Protein AF-A0AAW3RFW6-F1 (afdb_monomer)

Secondary structure (DSSP, 8-state):
--TTHHHHHTT--PPPHHHHHHHHHHHHHHHHH--SEEEEETTEEEEE-TTTTHHHHHTT--TT--HHHHHHHHHHHH-----HHHHHHHHHHHHHHT-

Foldseek 3Di:
DPPCVVVVVVVDDDQDPVNVVVVVVLVVVLVVVVAPDWFQDVNHTDHDHLCRCVVVLVVLDDPPDDLVVSLVCCCVPVVRVDDSVSSVVSNVVVVVVVD

Structure (mmCIF, N/CA/C/O backbone):
data_AF-A0AAW3RFW6-F1
#
_entry.id   AF-A0AAW3RFW6-F1
#
loop_
_atom_site.group_PDB
_atom_site.id
_atom_site.type_symbol
_atom_site.label_atom_id
_atom_site.label_alt_id
_atom_site.label_comp_id
_atom_site.label_asym_id
_atom_site.label_entity_id
_atom_site.label_seq_id
_atom_site.pdbx_PDB_ins_code
_atom_site.Cartn_x
_atom_site.Cartn_y
_atom_site.Cartn_z
_atom_site.occupancy
_atom_site.B_iso_or_equiv
_atom_site.auth_seq_id
_atom_site.auth_comp_id
_atom_site.auth_asym_id
_atom_site.auth_atom_id
_atom_site.pdbx_PDB_model_num
ATOM 1 N N . MET A 1 1 ? 20.278 17.531 -2.411 1.00 54.00 1 MET A N 1
ATOM 2 C CA . MET A 1 1 ? 20.162 16.151 -2.923 1.00 54.00 1 MET A CA 1
ATOM 3 C C . MET A 1 1 ? 20.879 15.243 -1.944 1.00 54.00 1 MET A C 1
ATOM 5 O O . MET A 1 1 ? 21.979 15.627 -1.555 1.00 54.00 1 MET A O 1
ATOM 9 N N . PRO A 1 2 ? 20.286 14.132 -1.477 1.00 55.59 2 PRO A N 1
ATOM 10 C CA . PRO A 1 2 ? 21.014 13.182 -0.640 1.00 55.59 2 PRO A CA 1
ATOM 11 C C . PRO A 1 2 ? 22.269 12.739 -1.396 1.00 55.59 2 PRO A C 1
ATOM 13 O O . PRO A 1 2 ? 22.187 12.476 -2.597 1.00 55.59 2 PRO A O 1
ATOM 16 N N . ALA A 1 3 ? 23.420 12.707 -0.724 1.00 58.91 3 ALA A N 1
ATOM 17 C CA . ALA A 1 3 ? 24.716 12.392 -1.333 1.00 58.91 3 ALA A CA 1
ATOM 18 C C . ALA A 1 3 ? 24.749 11.012 -2.035 1.00 58.91 3 ALA A C 1
ATOM 20 O O . ALA A 1 3 ? 25.608 10.769 -2.878 1.00 58.91 3 ALA A O 1
ATOM 21 N N . ASP A 1 4 ? 23.774 10.150 -1.747 1.00 72.69 4 ASP A N 1
ATOM 22 C CA . ASP A 1 4 ? 23.701 8.767 -2.211 1.00 72.69 4 ASP A CA 1
ATOM 23 C C . ASP A 1 4 ? 23.276 8.584 -3.673 1.00 72.69 4 ASP A C 1
ATOM 25 O O . ASP A 1 4 ? 23.674 7.605 -4.301 1.00 72.69 4 ASP A O 1
ATOM 29 N N . ILE A 1 5 ? 22.500 9.504 -4.262 1.00 76.00 5 ILE A N 1
ATOM 30 C CA . ILE A 1 5 ? 21.967 9.286 -5.625 1.00 76.00 5 ILE A CA 1
ATOM 31 C C . ILE A 1 5 ? 23.108 9.215 -6.649 1.00 76.00 5 ILE A C 1
ATOM 33 O O . ILE A 1 5 ? 23.081 8.375 -7.543 1.00 76.00 5 ILE A O 1
ATOM 37 N N . ALA A 1 6 ? 24.146 10.041 -6.491 1.00 83.12 6 ALA A N 1
ATOM 38 C CA . ALA A 1 6 ? 25.303 10.035 -7.386 1.00 83.12 6 ALA A CA 1
ATOM 39 C C . ALA A 1 6 ? 26.071 8.702 -7.352 1.00 83.12 6 ALA A C 1
ATOM 41 O O . ALA A 1 6 ? 26.590 8.281 -8.382 1.00 83.12 6 ALA A O 1
ATOM 42 N N . HIS A 1 7 ? 26.114 8.027 -6.198 1.00 83.69 7 HIS A N 1
ATOM 43 C CA . HIS A 1 7 ? 26.727 6.707 -6.066 1.00 83.69 7 HIS A CA 1
ATOM 44 C C . HIS A 1 7 ? 25.887 5.625 -6.758 1.00 83.69 7 HIS A C 1
ATOM 46 O O . HIS A 1 7 ? 26.424 4.838 -7.531 1.00 83.69 7 HIS A O 1
ATOM 52 N N . TYR A 1 8 ? 24.564 5.628 -6.565 1.00 81.12 8 TYR A N 1
ATOM 53 C CA . TYR A 1 8 ? 23.679 4.660 -7.223 1.00 81.12 8 TYR A CA 1
ATOM 54 C C . TYR A 1 8 ? 23.605 4.840 -8.741 1.00 81.12 8 TYR A C 1
ATOM 56 O O . TYR A 1 8 ? 23.522 3.853 -9.464 1.00 81.12 8 TYR A O 1
ATOM 64 N N . LEU A 1 9 ? 23.691 6.074 -9.246 1.00 85.56 9 LEU A N 1
ATOM 65 C CA . LEU A 1 9 ? 23.714 6.332 -10.689 1.00 85.56 9 LEU A CA 1
ATOM 66 C C . LEU A 1 9 ? 24.935 5.711 -11.381 1.00 85.56 9 LEU A C 1
ATOM 68 O O . LEU A 1 9 ? 24.838 5.347 -12.546 1.00 85.56 9 LEU A O 1
ATOM 72 N N . GLN A 1 10 ? 26.060 5.537 -10.677 1.00 88.69 10 GLN A N 1
ATOM 73 C CA . GLN A 1 10 ? 27.229 4.829 -11.221 1.00 88.69 10 GLN A CA 1
ATOM 74 C C . GLN A 1 10 ? 26.986 3.323 -11.391 1.00 88.69 10 GLN A C 1
ATOM 76 O O . GLN A 1 10 ? 27.695 2.679 -12.158 1.00 88.69 10 GLN A O 1
ATOM 81 N N . LEU A 1 11 ? 26.006 2.764 -10.675 1.00 88.38 11 LEU A N 1
ATOM 82 C CA . LEU A 1 11 ? 25.594 1.362 -10.768 1.00 88.38 11 LEU A CA 1
ATOM 83 C C . LEU A 1 11 ? 24.439 1.156 -11.757 1.00 88.38 11 LEU A C 1
ATOM 85 O O . LEU A 1 11 ? 24.034 0.016 -11.978 1.00 88.38 11 LEU A O 1
ATOM 89 N N . ALA A 1 12 ? 23.881 2.234 -12.318 1.00 89.00 12 ALA A N 1
ATOM 90 C CA . ALA A 1 12 ? 22.782 2.140 -13.264 1.00 89.00 12 ALA A CA 1
ATOM 91 C C . ALA A 1 12 ? 23.237 1.408 -14.532 1.00 89.00 12 ALA A C 1
ATOM 93 O O . ALA A 1 12 ? 24.320 1.659 -15.063 1.00 89.00 12 ALA A O 1
ATOM 94 N N . GLN A 1 13 ? 22.390 0.507 -15.012 1.00 89.12 13 GLN A N 1
ATOM 95 C CA . GLN A 1 13 ? 22.587 -0.216 -16.258 1.00 89.12 13 GLN A CA 1
ATOM 96 C C . GLN A 1 13 ? 21.417 0.083 -17.184 1.00 89.12 13 GLN A C 1
ATOM 98 O O . GLN A 1 13 ? 20.282 0.244 -16.725 1.00 89.12 13 GLN A O 1
ATOM 103 N N . ASP A 1 14 ? 21.704 0.160 -18.480 1.00 91.06 14 ASP A N 1
ATOM 104 C CA . ASP A 1 14 ? 20.655 0.251 -19.484 1.00 91.06 14 ASP A CA 1
ATOM 105 C C . ASP A 1 14 ? 19.852 -1.050 -19.489 1.00 91.06 14 ASP A C 1
ATOM 107 O O . ASP A 1 14 ? 20.412 -2.145 -19.546 1.00 91.06 14 ASP A O 1
ATOM 111 N N . VAL A 1 15 ? 18.530 -0.915 -19.442 1.00 90.38 15 VAL A N 1
ATOM 112 C CA . VAL A 1 15 ? 17.612 -2.047 -19.569 1.00 90.38 15 VAL A CA 1
ATOM 113 C C . VAL A 1 15 ? 17.541 -2.420 -21.046 1.00 90.38 15 VAL A C 1
ATOM 115 O O . VAL A 1 15 ? 17.173 -1.585 -21.879 1.00 90.38 15 VAL A O 1
ATOM 118 N N . SER A 1 16 ? 17.885 -3.660 -21.384 1.00 95.81 16 SER A N 1
ATOM 119 C CA . SER A 1 16 ? 17.853 -4.152 -22.764 1.00 95.81 16 SER A CA 1
ATOM 120 C C . SER A 1 16 ? 16.434 -4.132 -23.348 1.00 95.81 16 SER A C 1
ATOM 122 O O . SER A 1 16 ? 15.440 -4.146 -22.622 1.00 95.81 16 SER A O 1
ATOM 124 N N . GLU A 1 17 ? 16.308 -4.137 -24.679 1.00 96.38 17 GLU A N 1
ATOM 125 C CA . GLU A 1 17 ? 14.989 -4.200 -25.332 1.00 96.38 17 GLU A CA 1
ATOM 126 C C . GLU A 1 17 ? 14.191 -5.453 -24.931 1.00 96.38 17 GLU A C 1
ATOM 128 O O . GLU A 1 17 ? 12.965 -5.400 -24.823 1.00 96.38 17 GLU A O 1
ATOM 133 N N . ASP A 1 18 ? 14.871 -6.578 -24.693 1.00 96.25 18 ASP A N 1
ATOM 134 C CA . ASP A 1 18 ? 14.242 -7.819 -24.235 1.00 96.25 18 ASP A CA 1
ATOM 135 C C . ASP A 1 18 ? 13.672 -7.685 -22.821 1.00 96.25 18 ASP A C 1
ATOM 137 O O . ASP A 1 18 ? 12.521 -8.060 -22.590 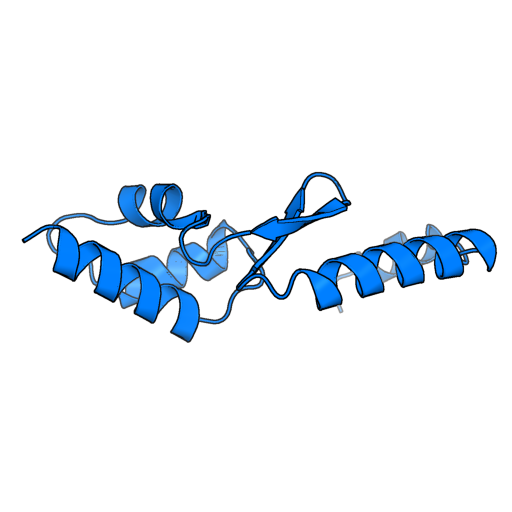1.00 96.25 18 ASP A O 1
ATOM 141 N N . GLU A 1 19 ? 14.425 -7.087 -21.897 1.00 93.56 19 GLU A N 1
ATOM 142 C CA . GLU A 1 19 ? 13.953 -6.811 -20.536 1.00 93.56 19 GLU A CA 1
ATOM 143 C C . GLU A 1 19 ? 12.801 -5.799 -20.535 1.00 93.56 19 GLU A C 1
ATOM 145 O O . GLU A 1 19 ? 11.792 -6.004 -19.859 1.00 93.56 19 GLU A O 1
ATOM 150 N N . GLN A 1 20 ? 12.887 -4.743 -21.352 1.00 94.62 20 GLN A N 1
ATOM 151 C CA . GLN A 1 20 ? 11.789 -3.786 -21.519 1.00 94.62 20 GLN A CA 1
ATOM 152 C C . GLN A 1 20 ? 10.514 -4.470 -22.033 1.00 94.62 20 GLN A C 1
ATOM 154 O O . GLN A 1 20 ? 9.420 -4.204 -21.527 1.00 94.62 20 GLN A O 1
ATOM 159 N N . ARG A 1 21 ? 10.635 -5.376 -23.016 1.00 96.62 21 ARG A N 1
ATOM 160 C CA . ARG A 1 21 ? 9.502 -6.164 -23.527 1.00 96.62 21 ARG A CA 1
ATOM 161 C C . ARG A 1 21 ? 8.924 -7.084 -22.459 1.00 96.62 21 ARG A C 1
ATOM 163 O O . ARG A 1 21 ? 7.704 -7.116 -22.308 1.00 96.62 21 ARG A O 1
ATOM 170 N N . ALA A 1 22 ? 9.769 -7.791 -21.711 1.00 93.38 22 ALA A N 1
ATOM 171 C CA . ALA A 1 22 ? 9.333 -8.663 -20.624 1.00 93.38 22 ALA A CA 1
ATOM 172 C C . ALA A 1 22 ? 8.518 -7.884 -19.577 1.00 93.38 22 ALA A C 1
ATOM 174 O O . ALA A 1 22 ? 7.373 -8.244 -19.303 1.00 93.38 22 ALA A O 1
ATOM 175 N N . HIS A 1 23 ? 9.038 -6.750 -19.098 1.00 91.31 23 HIS A N 1
ATOM 176 C CA . HIS A 1 23 ? 8.321 -5.887 -18.157 1.00 91.31 23 HIS A CA 1
ATOM 177 C C . HIS A 1 23 ? 7.039 -5.285 -18.743 1.00 91.31 23 HIS A C 1
ATOM 179 O O . HIS A 1 23 ? 6.053 -5.114 -18.026 1.00 91.31 23 HIS A O 1
ATOM 185 N N . SER A 1 24 ? 7.008 -4.988 -20.046 1.00 94.44 24 SER A N 1
ATOM 186 C CA . SER A 1 24 ? 5.782 -4.540 -20.714 1.00 94.44 24 SER A CA 1
ATOM 187 C C . SER A 1 24 ? 4.691 -5.611 -20.662 1.00 94.44 24 SER A C 1
ATOM 189 O O . SER A 1 24 ? 3.543 -5.293 -20.349 1.00 94.44 24 SER A O 1
ATOM 191 N N . TYR A 1 25 ? 5.034 -6.878 -20.911 1.00 95.19 25 TYR A N 1
ATOM 192 C CA . TYR A 1 25 ? 4.078 -7.983 -20.817 1.00 95.19 25 TYR A CA 1
ATOM 193 C C . TYR A 1 25 ? 3.609 -8.231 -19.383 1.00 95.19 25 TYR A C 1
ATOM 195 O O . TYR A 1 25 ? 2.409 -8.396 -19.166 1.00 95.19 25 TYR A O 1
ATOM 203 N N . GLU A 1 26 ? 4.518 -8.193 -18.404 1.00 93.44 26 GLU A N 1
ATOM 204 C CA . GLU A 1 26 ? 4.164 -8.275 -16.980 1.00 93.44 26 GLU A CA 1
ATOM 205 C C . GLU A 1 26 ? 3.176 -7.165 -16.599 1.00 93.44 26 GLU A C 1
ATOM 207 O O . GLU A 1 26 ? 2.128 -7.426 -16.007 1.00 93.44 26 GLU A O 1
ATOM 212 N N . TRP A 1 27 ? 3.458 -5.924 -17.006 1.00 94.50 27 TRP A N 1
ATOM 213 C CA . TRP A 1 27 ? 2.572 -4.794 -16.751 1.00 94.50 27 TRP A CA 1
ATOM 214 C C . TRP A 1 27 ? 1.206 -4.956 -17.425 1.00 94.50 27 TRP A C 1
ATOM 216 O O . TRP A 1 27 ? 0.179 -4.699 -16.800 1.00 94.50 27 TRP A O 1
ATOM 226 N N . GLN A 1 28 ? 1.163 -5.411 -18.679 1.00 96.75 28 GLN A N 1
ATOM 227 C CA . GLN A 1 28 ? -0.094 -5.649 -19.394 1.00 96.75 28 GLN A CA 1
ATOM 228 C C . GLN A 1 28 ? -0.946 -6.723 -18.710 1.00 96.75 28 GLN A C 1
ATOM 230 O O . GLN A 1 28 ? -2.148 -6.516 -18.539 1.00 96.75 28 GLN A O 1
ATOM 235 N N . ALA A 1 29 ? -0.339 -7.829 -18.270 1.00 96.38 29 ALA A N 1
ATOM 236 C CA . ALA A 1 29 ? -1.036 -8.875 -17.525 1.00 96.38 29 ALA A CA 1
ATOM 237 C C . ALA A 1 29 ? -1.645 -8.318 -16.230 1.00 96.38 29 ALA A C 1
ATOM 239 O O . ALA A 1 29 ? -2.836 -8.485 -15.971 1.00 96.38 29 ALA A O 1
ATOM 240 N N . LEU A 1 30 ? -0.860 -7.547 -15.477 1.00 96.56 30 LEU A N 1
ATOM 241 C CA . LEU A 1 30 ? -1.323 -6.875 -14.270 1.00 96.56 30 LEU A CA 1
ATOM 242 C C . LEU A 1 30 ? -2.469 -5.898 -14.562 1.00 96.56 30 LEU A C 1
ATOM 244 O O . LEU A 1 30 ? -3.433 -5.850 -13.806 1.00 96.56 30 LEU A O 1
ATOM 248 N N . VAL A 1 31 ? -2.417 -5.113 -15.640 1.00 95.88 31 VAL A N 1
ATOM 249 C CA . VAL A 1 31 ? -3.525 -4.219 -16.029 1.00 95.88 31 VAL A CA 1
ATOM 250 C C . VAL A 1 31 ? -4.805 -5.014 -16.305 1.00 95.88 31 VAL A C 1
ATOM 252 O O . VAL A 1 31 ? -5.869 -4.608 -15.840 1.00 95.88 31 VAL A O 1
ATOM 255 N N . VAL A 1 32 ? -4.707 -6.156 -16.993 1.00 97.56 32 VAL A N 1
ATOM 256 C CA . VAL A 1 32 ? -5.851 -7.042 -17.274 1.00 97.56 32 VAL A CA 1
ATOM 257 C C . VAL A 1 32 ? -6.463 -7.606 -15.990 1.00 97.56 32 VAL A C 1
ATOM 259 O O . VAL A 1 32 ? -7.685 -7.653 -15.871 1.00 97.56 32 VAL A O 1
ATOM 262 N N . GLU A 1 33 ? -5.643 -7.984 -15.007 1.00 97.31 33 GLU A N 1
ATOM 263 C CA . GLU A 1 33 ? -6.122 -8.471 -13.704 1.00 97.31 33 GLU A CA 1
ATOM 264 C C . GLU A 1 33 ? -6.915 -7.411 -12.925 1.00 97.31 33 GLU A C 1
ATOM 266 O O . GLU A 1 33 ? -7.795 -7.755 -12.138 1.00 97.31 33 GLU A O 1
ATOM 271 N N . ASN A 1 34 ? -6.609 -6.123 -13.134 1.00 95.44 34 ASN A N 1
ATOM 272 C CA . ASN A 1 34 ? -7.341 -4.979 -12.580 1.00 95.44 34 ASN A CA 1
ATOM 273 C C . ASN A 1 34 ? -7.592 -5.052 -11.054 1.00 95.44 34 ASN A C 1
ATOM 275 O O . ASN A 1 34 ? -8.602 -4.565 -10.543 1.00 95.44 34 ASN A O 1
ATOM 279 N N . ALA A 1 35 ? -6.676 -5.669 -10.298 1.00 97.06 35 ALA A N 1
ATOM 280 C CA . ALA A 1 35 ? -6.822 -5.758 -8.848 1.00 97.06 35 ALA A CA 1
ATOM 281 C C . ALA A 1 35 ? -6.623 -4.385 -8.169 1.00 97.06 35 ALA A C 1
ATOM 283 O O . ALA A 1 35 ? -5.898 -3.546 -8.713 1.00 97.06 35 ALA A O 1
ATOM 284 N N . PRO A 1 36 ? -7.188 -4.154 -6.969 1.00 95.56 36 PRO A N 1
ATOM 285 C CA . PRO A 1 36 ? -7.125 -2.855 -6.294 1.00 95.56 36 PRO A CA 1
ATOM 286 C C . PRO A 1 36 ? -5.714 -2.361 -5.964 1.00 95.56 36 PRO A C 1
ATOM 288 O O . PRO A 1 36 ? -5.485 -1.154 -5.954 1.00 95.56 36 PRO A O 1
ATOM 291 N N . LEU A 1 37 ? -4.784 -3.272 -5.664 1.00 96.06 37 LEU A N 1
ATOM 292 C CA . LEU A 1 37 ? -3.412 -2.941 -5.295 1.00 96.06 37 LEU A CA 1
ATOM 293 C C . LEU A 1 37 ? -2.395 -3.640 -6.197 1.00 96.06 37 LEU A C 1
ATOM 295 O O . LEU A 1 37 ? -2.638 -4.719 -6.745 1.00 96.06 37 LEU A O 1
ATOM 299 N N . ARG A 1 38 ? -1.223 -3.015 -6.305 1.00 94.62 38 ARG A N 1
ATOM 300 C CA . ARG A 1 38 ? -0.006 -3.594 -6.871 1.00 94.62 38 ARG A CA 1
ATOM 301 C C . ARG A 1 38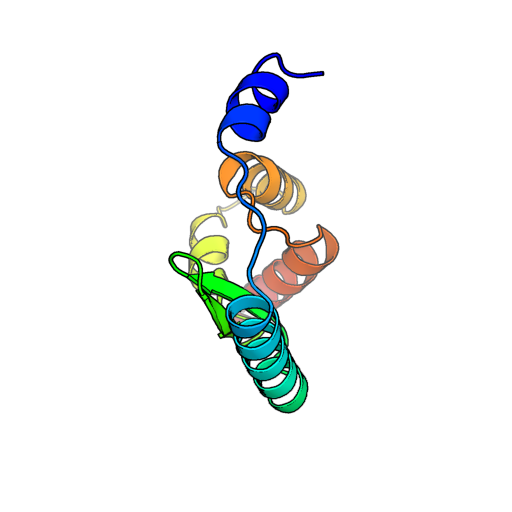 ? 1.072 -3.573 -5.797 1.00 94.62 38 ARG A C 1
ATOM 303 O O . ARG A 1 38 ? 1.419 -2.506 -5.299 1.00 94.62 38 ARG A O 1
ATOM 310 N N . VAL A 1 39 ? 1.553 -4.745 -5.404 1.00 93.81 39 VAL A N 1
ATOM 311 C CA . VAL A 1 39 ? 2.524 -4.906 -4.316 1.00 93.81 39 VAL A CA 1
ATOM 312 C C . VAL A 1 39 ? 3.845 -5.366 -4.903 1.00 93.81 39 VAL A C 1
ATOM 314 O O . VAL A 1 39 ? 3.869 -6.311 -5.682 1.00 93.81 39 VAL A O 1
ATOM 317 N N . ASN A 1 40 ? 4.942 -4.706 -4.535 1.00 90.69 40 ASN A N 1
ATOM 318 C CA . ASN A 1 40 ? 6.276 -5.177 -4.881 1.00 90.69 40 ASN A CA 1
ATOM 319 C C . ASN A 1 40 ? 6.718 -6.233 -3.856 1.00 90.69 40 ASN A C 1
ATOM 321 O O . ASN A 1 40 ? 6.961 -5.909 -2.693 1.00 90.69 40 ASN A O 1
ATOM 325 N N . LEU A 1 41 ? 6.805 -7.489 -4.289 1.00 89.56 41 LEU A N 1
ATOM 326 C CA . LEU A 1 41 ? 7.346 -8.602 -3.520 1.00 89.56 41 LEU A CA 1
ATOM 327 C C . LEU A 1 41 ? 8.678 -9.023 -4.134 1.00 89.56 41 LEU A C 1
ATOM 329 O O . LEU A 1 41 ? 8.715 -9.626 -5.204 1.00 89.56 41 LEU A O 1
ATOM 333 N N . ASN A 1 42 ? 9.776 -8.717 -3.442 1.00 88.06 42 ASN A N 1
ATOM 334 C CA . ASN A 1 42 ? 11.135 -9.079 -3.859 1.00 88.06 42 ASN A CA 1
ATOM 335 C C . ASN A 1 42 ? 11.485 -8.641 -5.296 1.00 88.06 42 ASN A C 1
ATOM 337 O O . ASN A 1 42 ? 12.166 -9.365 -6.013 1.00 88.06 42 ASN A O 1
ATOM 341 N N . GLY A 1 43 ? 11.011 -7.470 -5.726 1.00 85.81 43 GLY A N 1
ATOM 342 C CA . GLY A 1 43 ? 11.228 -6.941 -7.075 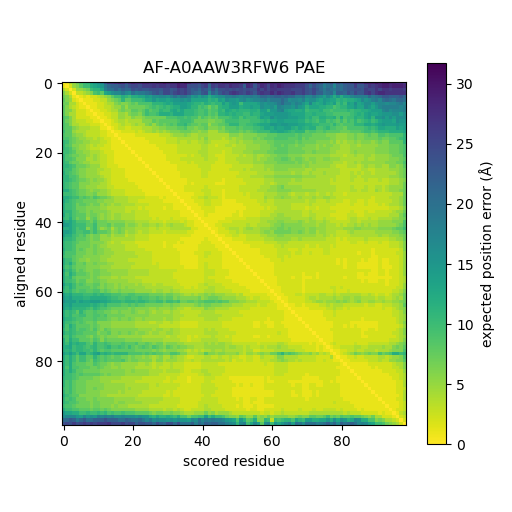1.00 85.81 43 GLY A CA 1
ATOM 343 C C . GLY A 1 43 ? 10.101 -7.246 -8.063 1.00 85.81 43 GLY A C 1
ATOM 344 O O . GLY A 1 43 ? 10.068 -6.639 -9.128 1.00 85.81 43 GLY A O 1
ATOM 345 N N . HIS A 1 44 ? 9.149 -8.114 -7.712 1.00 88.12 44 HIS A N 1
ATOM 346 C CA . HIS A 1 44 ? 8.046 -8.495 -8.592 1.00 88.12 44 HIS A CA 1
ATOM 347 C C . HIS A 1 44 ? 6.754 -7.791 -8.203 1.00 88.12 44 HIS A C 1
ATOM 349 O O . HIS A 1 44 ? 6.326 -7.841 -7.048 1.00 88.12 44 HIS A O 1
ATOM 355 N N . LEU A 1 45 ? 6.107 -7.153 -9.177 1.00 91.44 45 LEU A N 1
ATOM 356 C CA . LEU A 1 45 ? 4.816 -6.521 -8.959 1.00 91.44 45 LEU A CA 1
ATOM 357 C C . LEU A 1 45 ? 3.708 -7.573 -9.042 1.00 91.44 45 LEU A C 1
ATOM 359 O O . LEU A 1 45 ? 3.567 -8.248 -10.056 1.00 91.44 45 LEU A O 1
ATOM 363 N N . VAL A 1 46 ? 2.914 -7.702 -7.983 1.00 94.50 46 VAL A N 1
ATOM 364 C CA . VAL A 1 46 ? 1.797 -8.651 -7.917 1.00 94.50 46 VAL A CA 1
ATOM 365 C C . VAL A 1 46 ? 0.481 -7.931 -7.656 1.00 94.50 46 VAL A C 1
ATOM 367 O O . VAL A 1 46 ? 0.426 -6.945 -6.913 1.00 94.50 46 VAL A O 1
ATOM 370 N N . SER A 1 47 ? -0.593 -8.430 -8.258 1.00 97.06 47 SER A N 1
ATOM 371 C CA . SER A 1 47 ? -1.954 -8.000 -7.949 1.00 97.06 47 SER A CA 1
ATOM 372 C C . SER A 1 47 ? -2.371 -8.458 -6.559 1.00 97.06 47 SER A C 1
ATOM 374 O O . SER A 1 47 ? -2.186 -9.615 -6.186 1.00 97.06 47 SER A O 1
ATOM 376 N N . ALA A 1 48 ? -2.966 -7.547 -5.794 1.00 96.94 48 ALA A N 1
ATOM 377 C CA . ALA A 1 48 ? -3.426 -7.826 -4.444 1.00 96.94 48 ALA A CA 1
ATOM 378 C C . ALA A 1 48 ? -4.801 -7.190 -4.177 1.00 96.94 48 ALA A C 1
ATOM 380 O O . ALA A 1 48 ? -5.125 -6.138 -4.748 1.00 96.94 48 ALA A O 1
ATOM 381 N N . PRO A 1 49 ? -5.623 -7.809 -3.312 1.00 97.31 49 PRO A N 1
ATOM 382 C CA . PRO A 1 49 ? -6.891 -7.230 -2.892 1.00 97.31 49 PRO A CA 1
ATOM 383 C C . PRO A 1 49 ? -6.675 -5.978 -2.028 1.00 97.31 49 PRO A C 1
ATOM 385 O O . PRO A 1 49 ? -5.590 -5.730 -1.500 1.00 97.31 49 PRO A O 1
ATOM 388 N N . ALA A 1 50 ? -7.725 -5.168 -1.878 1.00 96.56 50 ALA A N 1
ATOM 389 C CA . ALA A 1 50 ? -7.652 -3.905 -1.140 1.00 96.56 50 ALA A CA 1
ATOM 390 C C . ALA A 1 50 ? -7.355 -4.080 0.360 1.00 96.56 50 ALA A C 1
ATOM 392 O O . ALA A 1 50 ? -6.958 -3.117 1.003 1.00 96.56 50 ALA A O 1
ATOM 393 N N . ASP A 1 51 ? -7.565 -5.272 0.909 1.00 97.06 51 ASP A N 1
ATOM 394 C CA . ASP A 1 51 ? -7.366 -5.639 2.313 1.00 97.06 51 ASP A CA 1
ATOM 395 C C . ASP A 1 51 ? -6.009 -6.311 2.582 1.00 97.06 51 ASP A C 1
ATOM 397 O O . ASP A 1 51 ? -5.737 -6.725 3.706 1.00 97.06 51 ASP A O 1
ATOM 401 N N . PHE A 1 52 ? -5.123 -6.393 1.584 1.00 96.88 52 PHE A N 1
ATOM 402 C CA . PHE A 1 52 ? -3.848 -7.111 1.684 1.00 96.88 52 PHE A CA 1
ATOM 403 C C . PHE A 1 52 ? -3.007 -6.723 2.916 1.00 96.88 52 PHE A C 1
ATOM 405 O O . PHE A 1 52 ? -2.410 -7.582 3.565 1.00 96.88 52 PHE A O 1
ATOM 412 N N . TYR A 1 53 ? -2.985 -5.435 3.276 1.00 96.06 53 TYR A N 1
ATOM 413 C CA . TYR A 1 53 ? -2.258 -4.936 4.449 1.00 96.06 53 TYR A CA 1
ATOM 414 C C . TYR A 1 53 ? -3.125 -4.774 5.703 1.00 96.06 53 TYR A C 1
ATOM 416 O O . TYR A 1 53 ? -2.631 -4.256 6.706 1.00 96.06 53 TYR A O 1
ATOM 424 N N . ASP A 1 54 ? -4.384 -5.209 5.704 1.00 96.81 54 ASP A N 1
ATOM 425 C CA . ASP A 1 54 ? -5.265 -5.032 6.861 1.00 96.81 54 ASP A CA 1
ATOM 426 C C . ASP A 1 54 ? -4.671 -5.680 8.109 1.00 96.81 54 ASP A C 1
ATOM 428 O O . ASP A 1 54 ? -4.590 -5.028 9.142 1.00 96.81 54 ASP A O 1
ATOM 432 N N . SER A 1 55 ? -4.113 -6.889 8.000 1.00 95.69 55 SER A N 1
ATOM 433 C CA . SER A 1 55 ? -3.452 -7.558 9.134 1.00 95.69 55 SER A CA 1
ATOM 434 C C . SER A 1 55 ? -2.319 -6.730 9.763 1.00 95.69 55 SER A C 1
ATOM 436 O O . SER A 1 55 ? -2.057 -6.833 10.964 1.00 95.69 55 SER A O 1
ATOM 438 N N . LEU A 1 56 ? -1.644 -5.883 8.978 1.00 95.31 56 LEU A N 1
ATOM 439 C CA . LEU A 1 56 ? -0.638 -4.946 9.470 1.00 95.31 56 LEU A CA 1
ATOM 440 C C . LEU A 1 56 ? -1.291 -3.739 10.156 1.00 95.31 5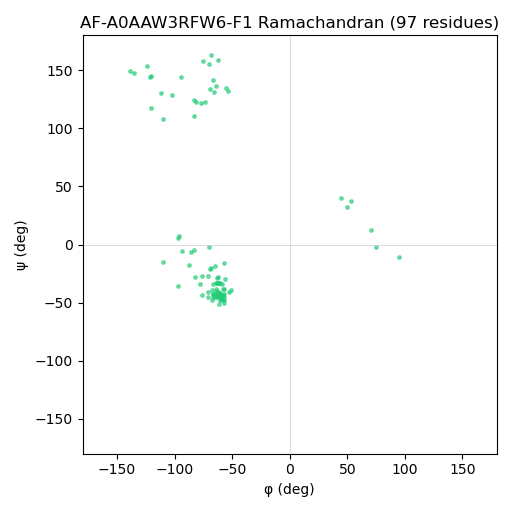6 LEU A C 1
ATOM 442 O O . LEU A 1 56 ? -0.837 -3.348 11.232 1.00 95.31 56 LEU A O 1
ATOM 446 N N . LEU A 1 57 ? -2.353 -3.180 9.567 1.00 95.75 57 LEU A N 1
ATOM 447 C CA . LEU A 1 57 ? -3.120 -2.063 10.130 1.00 95.75 57 LEU A CA 1
ATOM 448 C C . LEU A 1 57 ? -3.783 -2.435 11.455 1.00 95.75 57 LEU A C 1
ATOM 450 O O . LEU A 1 57 ? -3.722 -1.672 12.416 1.00 95.75 57 LEU A O 1
ATOM 454 N N . GLU A 1 58 ? -4.352 -3.633 11.5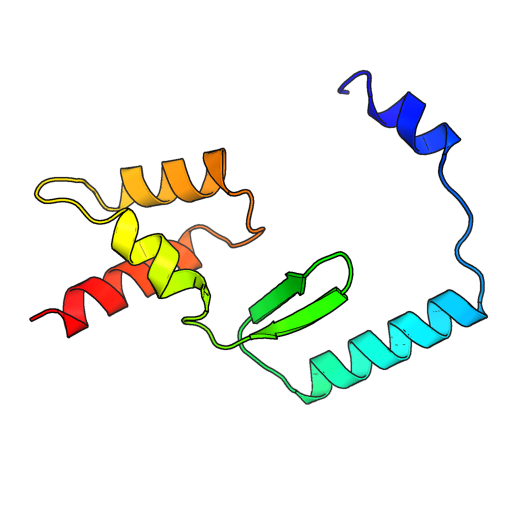38 1.00 95.69 58 GLU A N 1
ATOM 455 C CA . GLU A 1 58 ? -5.001 -4.168 12.729 1.00 95.69 58 GLU A CA 1
ATOM 456 C C . GLU A 1 58 ? -4.072 -4.211 13.939 1.00 95.69 58 GLU A C 1
ATOM 458 O O . GLU A 1 58 ? -4.497 -3.898 15.050 1.00 95.69 58 GLU A O 1
ATOM 463 N N . ARG A 1 59 ? -2.793 -4.539 13.722 1.00 94.50 59 ARG A N 1
ATOM 464 C CA . ARG A 1 59 ? -1.763 -4.548 14.772 1.00 94.50 59 ARG A CA 1
ATOM 465 C C . ARG A 1 59 ? -1.426 -3.147 15.285 1.00 94.50 59 ARG A C 1
ATOM 467 O O . ARG A 1 59 ? -0.870 -3.024 16.372 1.00 94.50 59 ARG A O 1
ATOM 474 N N . GLN A 1 60 ? -1.739 -2.099 14.520 1.00 94.44 60 GLN A N 1
ATOM 475 C CA . GLN A 1 60 ? -1.513 -0.711 14.932 1.00 94.44 60 GLN A CA 1
ATOM 476 C C . GLN A 1 60 ? -2.680 -0.122 15.732 1.00 94.44 60 GLN A C 1
ATOM 478 O O . GLN A 1 60 ? -2.503 0.906 16.394 1.00 94.44 60 GLN A O 1
ATOM 483 N N . ILE A 1 61 ? -3.866 -0.736 15.670 1.00 94.19 61 ILE A N 1
ATOM 484 C CA . ILE A 1 61 ? -5.061 -0.258 16.369 1.00 94.19 61 ILE A CA 1
ATOM 485 C C . ILE A 1 61 ? -4.922 -0.545 17.866 1.00 94.19 61 ILE A C 1
ATOM 487 O O . ILE A 1 61 ? -4.772 -1.691 18.282 1.00 94.19 61 ILE A O 1
ATOM 491 N N . GLN A 1 62 ? -5.005 0.508 18.680 1.00 91.06 62 GLN A N 1
ATOM 492 C CA . GLN A 1 62 ? -4.934 0.438 20.141 1.00 91.06 62 GLN A CA 1
ATOM 493 C C . GLN A 1 62 ? -6.024 1.328 20.762 1.00 91.06 62 GLN A C 1
ATOM 495 O O . GLN A 1 62 ? -6.348 2.370 20.180 1.00 91.06 62 GLN A O 1
ATOM 500 N N . PRO A 1 63 ? -6.591 0.963 21.930 1.00 89.81 63 PRO A N 1
ATOM 501 C CA . PRO A 1 63 ? -7.588 1.788 22.609 1.00 89.81 63 PRO A CA 1
ATOM 502 C C . PRO A 1 63 ? -7.092 3.220 22.841 1.00 89.81 63 PRO A C 1
ATOM 504 O O . PRO A 1 63 ? -5.974 3.431 23.300 1.00 89.81 63 PRO A O 1
ATOM 507 N N . GLY A 1 64 ? -7.924 4.210 22.510 1.00 89.81 64 GLY A N 1
ATOM 508 C CA . GLY A 1 64 ? -7.602 5.631 22.693 1.00 89.81 64 GLY A CA 1
ATOM 509 C C . GLY A 1 64 ? -6.609 6.218 21.682 1.00 89.81 64 GLY A C 1
ATOM 510 O O . GLY A 1 64 ? -6.354 7.420 21.722 1.00 89.81 64 GLY A O 1
ATOM 511 N N . ARG A 1 65 ? -6.074 5.419 20.750 1.00 93.12 65 ARG A N 1
ATOM 512 C CA . ARG A 1 65 ? -5.129 5.894 19.736 1.00 93.12 65 ARG A CA 1
ATOM 513 C C . ARG A 1 65 ? -5.852 6.537 18.540 1.00 93.12 65 ARG A C 1
ATOM 515 O O . ARG A 1 65 ? -6.667 5.873 17.899 1.00 93.12 65 ARG A O 1
ATOM 522 N N . PRO A 1 66 ? -5.546 7.795 18.174 1.00 94.19 66 PRO A N 1
ATOM 523 C CA . PRO A 1 66 ? -6.152 8.448 17.013 1.00 94.19 66 PRO A CA 1
ATOM 524 C C . PRO A 1 66 ? -5.747 7.811 15.673 1.00 94.19 66 PRO A C 1
ATOM 526 O O . PRO A 1 66 ? -4.570 7.532 15.443 1.00 94.19 66 PRO A O 1
ATOM 529 N N . ILE A 1 67 ? -6.692 7.712 14.726 1.00 93.81 67 ILE A N 1
ATOM 530 C CA . ILE A 1 67 ? -6.449 7.221 13.350 1.00 93.81 67 ILE A CA 1
ATOM 531 C C . ILE A 1 67 ? -5.300 7.978 12.670 1.00 93.81 67 ILE A C 1
ATOM 533 O O . ILE A 1 67 ? -4.470 7.373 12.000 1.00 93.81 67 ILE A O 1
ATOM 537 N N . VAL A 1 68 ? -5.220 9.299 12.858 1.00 95.25 68 VAL A N 1
ATOM 538 C CA . VAL A 1 68 ? -4.177 10.129 12.234 1.00 95.25 68 VAL A CA 1
ATOM 539 C C . VAL A 1 68 ? -2.765 9.745 12.688 1.00 95.25 68 VAL A C 1
ATOM 541 O O . VAL A 1 68 ? -1.839 9.803 11.885 1.00 95.25 68 VAL A O 1
ATOM 544 N N . GLN A 1 69 ? -2.601 9.297 13.938 1.00 95.31 69 GLN A N 1
ATOM 545 C CA . GLN A 1 69 ? -1.304 8.836 14.439 1.00 95.31 69 GLN A CA 1
ATOM 546 C C . GLN A 1 69 ? -0.913 7.506 13.796 1.00 95.31 69 GLN A C 1
ATOM 548 O O . GLN A 1 69 ? 0.228 7.345 13.377 1.00 95.31 69 GLN A O 1
ATOM 553 N N . ILE A 1 70 ? -1.875 6.589 13.645 1.00 95.81 70 ILE A N 1
ATOM 554 C CA . ILE A 1 70 ? -1.651 5.317 12.949 1.00 95.81 70 ILE A CA 1
ATOM 555 C C . ILE A 1 70 ? -1.228 5.580 11.499 1.00 95.81 70 ILE A C 1
ATOM 557 O O . ILE A 1 70 ? -0.227 5.032 11.054 1.00 95.81 70 ILE A O 1
ATOM 561 N N . ILE A 1 71 ? -1.936 6.455 10.774 1.00 95.50 71 ILE A N 1
ATOM 562 C CA . ILE A 1 71 ? -1.586 6.810 9.388 1.00 95.50 71 ILE A CA 1
ATOM 563 C C . ILE A 1 71 ? -0.179 7.417 9.316 1.00 95.50 71 ILE A C 1
ATOM 565 O O . ILE A 1 71 ? 0.617 7.007 8.475 1.00 95.50 71 ILE A O 1
ATOM 569 N N . GLY A 1 72 ? 0.143 8.360 10.208 1.00 93.94 72 GLY A N 1
ATOM 570 C CA . GLY A 1 72 ? 1.469 8.977 10.258 1.00 93.94 72 GLY A CA 1
ATOM 571 C C . GLY A 1 72 ? 2.583 7.945 10.441 1.00 93.94 72 GLY A C 1
ATOM 572 O O . GLY A 1 72 ? 3.572 7.963 9.711 1.00 93.94 72 GLY A O 1
ATOM 573 N N . GLU A 1 73 ? 2.407 6.993 11.353 1.00 93.12 73 GLU A N 1
ATOM 574 C CA . GLU A 1 73 ? 3.376 5.912 11.550 1.00 93.12 73 GLU A CA 1
ATOM 575 C C . GLU A 1 73 ? 3.458 4.953 10.368 1.00 93.12 73 GLU A C 1
ATOM 577 O O . GLU A 1 73 ? 4.559 4.541 10.003 1.00 93.12 73 GLU A O 1
ATOM 582 N N . MET A 1 74 ? 2.328 4.626 9.739 1.00 94.69 74 MET A N 1
ATOM 583 C CA . 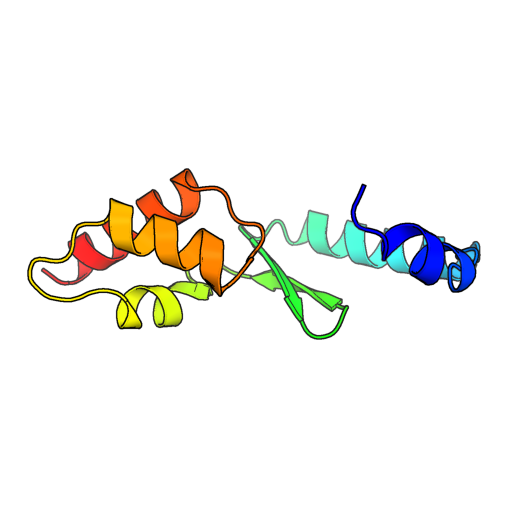MET A 1 74 ? 2.315 3.783 8.545 1.00 94.69 74 MET A CA 1
ATOM 584 C C . MET A 1 74 ? 3.145 4.399 7.415 1.00 94.69 74 MET A C 1
ATOM 586 O O . MET A 1 74 ? 3.967 3.713 6.805 1.00 94.69 74 MET A O 1
ATOM 590 N N . LEU A 1 75 ? 2.983 5.705 7.192 1.00 92.81 75 LEU A N 1
ATOM 591 C CA . LEU A 1 75 ? 3.725 6.454 6.181 1.00 92.81 75 LEU A CA 1
ATOM 592 C C . LEU A 1 75 ? 5.219 6.552 6.506 1.00 92.81 75 LEU A C 1
ATOM 594 O O . LEU A 1 75 ? 6.042 6.372 5.614 1.00 92.81 75 LEU A O 1
ATOM 598 N N . MET A 1 76 ? 5.575 6.808 7.767 1.00 90.50 76 MET A N 1
ATOM 599 C CA . MET A 1 76 ? 6.975 6.996 8.166 1.00 90.50 76 MET A CA 1
ATOM 600 C C . MET A 1 76 ? 7.758 5.685 8.296 1.00 90.50 76 MET A C 1
ATOM 602 O O . MET A 1 76 ? 8.960 5.671 8.049 1.00 90.50 76 MET A O 1
ATOM 606 N N . ARG A 1 77 ? 7.111 4.594 8.727 1.00 91.69 77 ARG A N 1
ATOM 607 C CA . ARG A 1 77 ? 7.804 3.350 9.094 1.00 91.69 77 ARG A CA 1
ATOM 608 C C . ARG A 1 77 ? 7.825 2.308 7.983 1.00 91.69 77 ARG A C 1
ATOM 610 O O . ARG A 1 77 ? 8.793 1.559 7.898 1.00 91.69 77 ARG A O 1
ATOM 617 N N . TYR A 1 78 ? 6.761 2.217 7.186 1.00 87.62 78 TYR A N 1
ATOM 618 C CA . TYR A 1 78 ? 6.577 1.092 6.264 1.00 87.62 78 TYR A CA 1
ATOM 619 C C . TYR A 1 78 ? 6.736 1.461 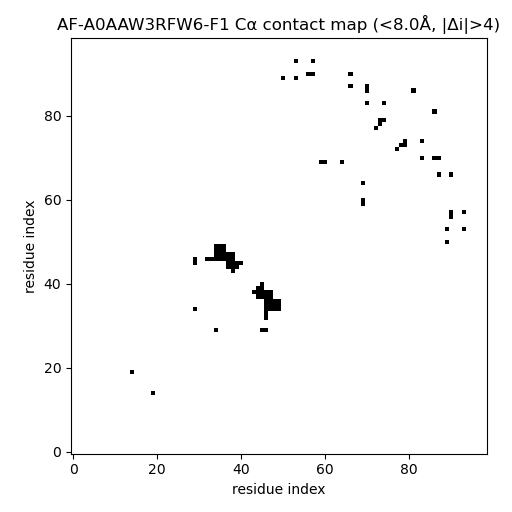4.789 1.00 87.62 78 TYR A C 1
ATOM 621 O O . TYR A 1 78 ? 6.897 0.554 3.981 1.00 87.62 78 TYR A O 1
ATOM 629 N N . SER A 1 79 ? 6.710 2.750 4.424 1.00 81.75 79 SER A N 1
ATOM 630 C CA . SER A 1 79 ? 6.959 3.236 3.053 1.00 81.75 79 SER A CA 1
ATOM 631 C C . SER A 1 79 ? 6.248 2.425 1.954 1.00 81.75 79 SER A C 1
ATOM 633 O O . SER A 1 79 ? 6.812 2.188 0.891 1.00 81.75 79 SER A O 1
ATOM 635 N N . LEU A 1 80 ? 4.996 2.005 2.190 1.00 90.38 80 LEU A N 1
ATOM 636 C CA . LEU A 1 80 ? 4.262 1.084 1.301 1.00 90.38 80 LEU A CA 1
ATOM 637 C C . LEU A 1 80 ? 3.847 1.703 -0.049 1.00 90.38 80 LEU A C 1
ATOM 639 O O . LEU A 1 80 ? 3.209 1.035 -0.856 1.00 90.38 80 LEU A O 1
ATOM 643 N N . GLY A 1 81 ? 4.135 2.988 -0.280 1.00 88.81 81 GLY A N 1
ATOM 644 C CA . GLY A 1 81 ? 3.750 3.699 -1.505 1.00 88.81 81 GLY A CA 1
ATOM 645 C C . GLY A 1 81 ? 2.248 3.985 -1.637 1.00 88.81 81 GLY A C 1
ATOM 646 O O . GLY A 1 81 ? 1.795 4.365 -2.712 1.00 88.81 81 GLY A O 1
ATOM 647 N N . LEU A 1 82 ? 1.470 3.808 -0.564 1.00 93.94 82 LEU A N 1
ATOM 648 C CA . LEU A 1 82 ? 0.023 4.039 -0.553 1.00 93.94 82 LEU A CA 1
ATOM 649 C C . LEU A 1 82 ? -0.313 5.456 -0.053 1.00 93.94 82 LEU A C 1
ATOM 651 O O . LEU A 1 82 ? 0.357 5.956 0.854 1.00 93.94 82 LEU A O 1
ATOM 655 N N . PRO A 1 83 ? -1.350 6.109 -0.605 1.00 93.62 83 PRO A N 1
ATOM 656 C CA . PRO A 1 83 ? -1.775 7.438 -0.174 1.00 93.62 83 PRO A CA 1
ATOM 657 C C . PRO A 1 83 ? -2.529 7.404 1.166 1.00 93.62 83 PRO A C 1
ATOM 659 O O . PRO A 1 83 ? -3.118 6.391 1.548 1.00 93.62 83 PRO A O 1
ATOM 662 N N . ASP A 1 84 ? -2.566 8.533 1.875 1.00 94.56 84 ASP A N 1
ATOM 663 C CA . ASP A 1 84 ? -3.198 8.663 3.197 1.00 94.56 84 ASP A CA 1
ATOM 664 C C . ASP A 1 84 ? -4.695 8.287 3.204 1.00 94.56 84 ASP A C 1
ATOM 666 O O . ASP A 1 84 ? -5.174 7.638 4.140 1.00 94.56 84 ASP A O 1
ATOM 670 N N . TRP A 1 85 ? -5.430 8.637 2.142 1.00 95.38 85 TRP A N 1
ATOM 671 C CA . TRP A 1 85 ? -6.846 8.307 1.984 1.00 95.38 85 TRP A CA 1
ATOM 672 C C . TRP A 1 85 ? -7.087 6.797 1.951 1.00 95.38 85 TRP A C 1
ATOM 674 O O . TRP A 1 85 ? -8.110 6.340 2.463 1.00 95.38 85 TRP A O 1
ATOM 684 N N . TRP A 1 86 ? -6.143 6.017 1.410 1.00 96.75 86 TRP A N 1
ATOM 685 C CA . TRP A 1 86 ? -6.259 4.563 1.350 1.00 96.75 86 TRP A CA 1
ATOM 686 C C . TRP A 1 86 ? -6.198 3.976 2.763 1.00 96.75 86 TRP A C 1
ATOM 688 O O . TRP A 1 86 ? -7.092 3.228 3.162 1.00 96.75 86 TRP A O 1
ATOM 698 N N . TYR A 1 87 ? -5.223 4.409 3.572 1.00 96.94 87 TYR A N 1
ATOM 699 C CA . TYR A 1 87 ? -5.112 3.987 4.972 1.00 96.94 87 TYR A CA 1
ATOM 700 C C . TYR A 1 87 ? -6.349 4.370 5.780 1.00 96.94 87 TYR A C 1
ATOM 702 O O . TYR A 1 87 ? -6.864 3.562 6.551 1.00 96.94 87 TYR A O 1
ATOM 710 N N . ARG A 1 88 ? -6.846 5.600 5.597 1.00 96.75 88 ARG A N 1
ATOM 711 C CA . ARG A 1 88 ? -8.057 6.080 6.270 1.00 96.75 88 ARG A CA 1
ATOM 712 C C . ARG A 1 88 ? -9.258 5.196 5.950 1.00 96.75 88 ARG A C 1
ATOM 714 O O . ARG A 1 88 ? -9.958 4.797 6.878 1.00 96.75 88 ARG A O 1
ATOM 721 N N . ALA A 1 89 ? -9.470 4.880 4.673 1.00 96.81 89 ALA A N 1
ATOM 7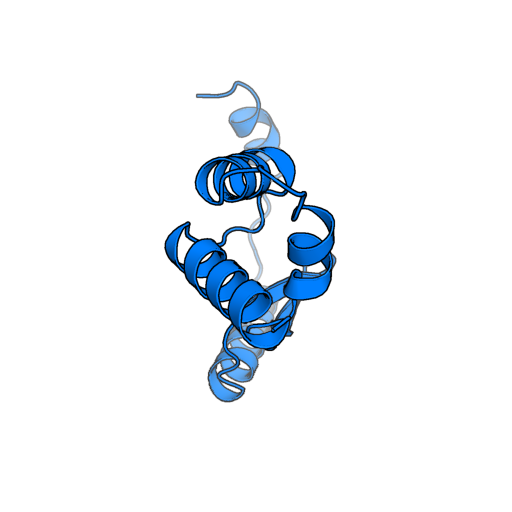22 C CA . ALA A 1 89 ? -10.577 4.041 4.232 1.00 96.81 89 ALA A CA 1
ATOM 723 C C . ALA A 1 89 ? -10.487 2.621 4.816 1.00 96.81 89 ALA A C 1
ATOM 725 O O . ALA A 1 89 ? -11.479 2.116 5.342 1.00 96.81 89 ALA A O 1
ATOM 726 N N . ARG A 1 90 ? -9.299 1.995 4.802 1.00 97.19 90 ARG A N 1
ATOM 727 C CA . ARG A 1 90 ? -9.099 0.661 5.399 1.00 97.19 90 ARG A CA 1
ATOM 728 C C . ARG A 1 90 ? -9.296 0.65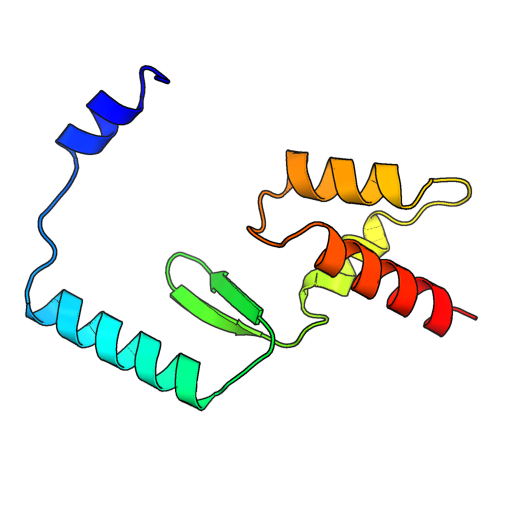8 6.912 1.00 97.19 90 ARG A C 1
ATOM 730 O O . ARG A 1 90 ? -10.014 -0.191 7.424 1.00 97.19 90 ARG A O 1
ATOM 737 N N . LEU A 1 91 ? -8.734 1.632 7.632 1.00 96.69 91 LEU A N 1
ATOM 738 C CA . LEU A 1 91 ? -8.903 1.738 9.087 1.00 96.69 91 LEU A CA 1
ATOM 739 C C . LEU A 1 91 ? -10.370 1.952 9.480 1.00 96.69 91 LEU A C 1
ATOM 741 O O . LEU A 1 91 ? -10.838 1.340 10.434 1.00 96.69 91 LEU A O 1
ATOM 745 N N . GLN A 1 92 ? -11.108 2.783 8.739 1.00 95.44 92 GLN A N 1
ATOM 746 C CA . GLN A 1 92 ? -12.549 2.956 8.947 1.00 95.44 92 GLN A CA 1
ATOM 747 C C . GLN A 1 92 ? -13.319 1.656 8.712 1.00 95.44 92 GLN A C 1
ATOM 749 O O . GLN A 1 92 ? -14.194 1.330 9.509 1.00 95.44 92 GLN A O 1
ATOM 754 N N . HIS A 1 93 ? -12.974 0.915 7.656 1.00 96.25 93 HIS A N 1
ATOM 755 C CA . HIS A 1 93 ? -13.577 -0.381 7.365 1.00 96.25 93 HIS A CA 1
ATOM 756 C C . HIS A 1 93 ? -13.320 -1.391 8.490 1.00 96.25 93 HIS A C 1
ATOM 758 O O . HIS A 1 93 ? -14.269 -1.939 9.028 1.00 96.25 93 HIS A O 1
ATOM 764 N N . ILE A 1 94 ? -12.065 -1.571 8.911 1.00 96.06 94 ILE A N 1
ATOM 765 C CA . ILE A 1 94 ? -11.691 -2.488 10.003 1.00 96.06 94 ILE A CA 1
ATOM 766 C C . ILE A 1 94 ? -12.429 -2.136 11.303 1.00 96.06 94 ILE A C 1
ATOM 768 O O . ILE A 1 94 ? -12.888 -3.016 12.025 1.00 96.06 94 ILE A O 1
ATOM 772 N N . LEU A 1 95 ? -12.534 -0.847 11.634 1.00 93.31 95 LEU A N 1
ATOM 773 C CA . LEU A 1 95 ? -13.206 -0.408 12.858 1.00 93.31 95 LEU A CA 1
ATOM 774 C C . LEU A 1 95 ? -14.729 -0.586 12.797 1.00 93.31 95 LEU A C 1
ATOM 776 O O . LEU A 1 95 ? -15.338 -0.759 13.849 1.00 93.31 95 LEU A O 1
ATOM 780 N N . SER A 1 96 ? -15.344 -0.558 11.609 1.00 92.31 96 SER A N 1
ATOM 781 C CA . SER A 1 96 ? -16.790 -0.754 11.462 1.00 92.31 96 SER A CA 1
ATOM 782 C C . SER A 1 96 ? -17.210 -2.224 11.446 1.00 92.31 96 SER A C 1
ATOM 784 O O . SER A 1 96 ? -18.315 -2.525 11.883 1.00 92.31 96 SER A O 1
ATOM 786 N N . THR A 1 97 ? -16.348 -3.145 11.004 1.00 88.62 97 THR A N 1
ATOM 787 C CA . THR A 1 97 ? -16.603 -4.601 11.037 1.00 88.62 97 THR A CA 1
ATOM 788 C C . THR A 1 97 ? -16.232 -5.277 12.357 1.00 88.62 97 THR A C 1
ATOM 790 O O . THR A 1 97 ? -16.533 -6.452 12.541 1.00 88.62 97 THR A O 1
ATOM 793 N N . ARG A 1 98 ? -15.599 -4.557 13.290 1.00 74.81 98 ARG A N 1
ATOM 794 C CA . ARG A 1 98 ? -15.296 -5.039 14.652 1.00 74.81 98 ARG A CA 1
ATOM 795 C C . ARG A 1 98 ? -16.458 -4.894 15.647 1.00 74.81 98 ARG A C 1
ATOM 797 O O . ARG A 1 98 ? -16.292 -5.302 16.796 1.00 74.81 98 ARG A O 1
ATOM 804 N N . GLY A 1 99 ? -17.563 -4.269 15.233 1.00 53.62 99 GLY A N 1
ATOM 805 C CA . GLY A 1 99 ? -18.766 -4.033 16.042 1.00 53.62 99 GLY A CA 1
ATOM 806 C C . GLY A 1 99 ? -19.769 -5.173 15.988 1.00 53.62 99 GLY A C 1
ATOM 807 O O . GLY A 1 99 ? -19.911 -5.776 14.903 1.00 53.62 99 GLY A O 1
#

InterPro domains:
  IPR022123 Domain of unknown function DUF3658 [PF12395] (9-95)

Nearest PDB structures (foldseek):
  8xje-assembly1_A  TM=7.256E-01  e=7.401E+00  Campylobacter jejuni

Mean predicted aligned error: 5.63 Å

pLDDT: mean 91.23, std 8.8, range [53.62, 97.56]

Radius of gyration: 17.97 Å; Cα contacts (8 Å, |Δi|>4): 50; chains: 1; bounding box: 46×25×48 Å

Sequence (99 aa):
MPADIAHYLQLAQDVSEDEQRAHSYEWQALVVENAPLRVNLNGHLVSAPADFYDSLLERQIQPGRPIVQIIGEMLMRYSLGLPDWWYRARLQHILSTRG

Organism: Lactiplantibacillus plantarum (NCBI:txid1590)

Solvent-accessible surface area (backbone atoms only — not comparable to full-atom values): 6248 Å² total; per-residue (Å²): 128,73,82,58,57,70,60,54,59,73,69,62,72,86,79,48,73,67,56,52,50,52,52,49,51,55,50,51,53,51,59,72,66,63,48,79,33,77,43,77,57,96,87,42,78,39,76,34,59,85,60,72,59,43,75,61,54,57,72,63,65,51,92,94,61,57,68,70,58,48,48,52,48,48,60,73,73,63,65,77,85,71,57,70,67,57,54,51,53,51,52,53,49,57,61,61,70,73,108